Protein AF-A0ABD2NY91-F1 (afdb_monomer_lite)

Sequence (104 aa):
MCCANKPFKNYVCINCLGVYHESCMERLKNLKLLRGYKVECCEKEEIQSNLLRENQTLKNIIQNEFEEECRKLLEENCRFKEELENLKEELNLKDRKLENVEEK

Structure (mmCIF, N/CA/C/O backbone):
data_AF-A0ABD2NY91-F1
#
_entry.id   AF-A0ABD2NY91-F1
#
loop_
_atom_site.group_PDB
_atom_site.id
_atom_site.type_symbol
_atom_site.label_atom_id
_atom_site.label_alt_id
_atom_site.label_comp_id
_atom_site.label_asym_id
_atom_site.label_entity_id
_atom_site.label_seq_id
_atom_site.pdbx_PDB_ins_code
_atom_site.Cartn_x
_atom_site.Cartn_y
_atom_site.Cartn_z
_atom_site.occupancy
_atom_site.B_iso_or_equiv
_atom_site.auth_seq_id
_atom_site.auth_comp_id
_atom_site.auth_asym_id
_atom_site.auth_atom_id
_atom_site.pdbx_PDB_model_num
ATOM 1 N N . MET A 1 1 ? -22.871 -33.233 36.846 1.00 43.81 1 MET A N 1
ATOM 2 C CA . MET A 1 1 ? -22.446 -32.451 35.660 1.00 43.81 1 MET A CA 1
ATOM 3 C C . MET A 1 1 ? -23.364 -31.241 35.523 1.00 43.81 1 MET A C 1
ATOM 5 O O . MET A 1 1 ? -24.555 -31.454 35.377 1.00 43.81 1 MET A O 1
ATOM 9 N N . CYS A 1 2 ? -22.866 -30.002 35.639 1.00 42.94 2 CYS A N 1
ATOM 10 C CA . CYS A 1 2 ? -23.719 -28.790 35.677 1.00 42.94 2 CYS A CA 1
ATOM 11 C C . CYS A 1 2 ? -23.226 -27.641 34.758 1.00 42.94 2 CYS A C 1
ATOM 13 O O . CYS A 1 2 ? -23.612 -26.489 34.922 1.00 42.94 2 CYS A O 1
ATOM 15 N N . CYS A 1 3 ? -22.380 -27.918 33.760 1.00 49.41 3 CYS A N 1
ATOM 16 C CA . CYS A 1 3 ? -21.840 -26.856 32.891 1.00 49.41 3 CYS A CA 1
ATOM 17 C C . CYS A 1 3 ? -22.312 -26.911 31.428 1.00 49.41 3 CYS A C 1
ATOM 19 O O . CYS A 1 3 ? -21.942 -26.036 30.660 1.00 49.41 3 CYS A O 1
ATOM 21 N N . ALA A 1 4 ? -23.151 -27.877 31.037 1.00 47.84 4 ALA A N 1
ATOM 22 C CA . ALA A 1 4 ? -23.567 -28.045 29.637 1.00 47.84 4 ALA A CA 1
ATOM 23 C C . ALA A 1 4 ? -24.640 -27.041 29.155 1.00 47.84 4 ALA A C 1
ATOM 25 O O . ALA A 1 4 ? -24.812 -26.883 27.954 1.00 47.84 4 ALA A O 1
ATOM 26 N N . ASN A 1 5 ? -25.327 -26.338 30.069 1.00 50.44 5 ASN A N 1
ATOM 27 C CA . ASN A 1 5 ? -26.487 -25.487 29.745 1.00 50.44 5 ASN A CA 1
ATOM 28 C C . ASN A 1 5 ? -26.291 -23.991 30.056 1.00 50.44 5 ASN A C 1
ATOM 30 O O . ASN A 1 5 ? -27.272 -23.250 30.111 1.00 50.44 5 ASN A O 1
ATOM 34 N N . LYS A 1 6 ? -25.062 -23.514 30.295 1.00 54.78 6 LYS A N 1
ATOM 35 C CA . LYS A 1 6 ? -24.838 -22.070 30.468 1.00 54.78 6 LYS A CA 1
ATOM 36 C C . LYS A 1 6 ? -24.619 -21.430 29.092 1.00 54.78 6 LYS A C 1
ATOM 38 O O . LYS A 1 6 ? -23.649 -21.800 28.435 1.00 54.78 6 LYS A O 1
ATOM 43 N N . PRO A 1 7 ? -25.468 -20.488 28.639 1.00 60.09 7 PRO A N 1
ATOM 44 C CA . PRO A 1 7 ? -25.160 -19.715 27.446 1.00 60.09 7 PRO A CA 1
ATOM 45 C C . PRO A 1 7 ? -23.884 -18.918 27.722 1.00 60.09 7 PRO A C 1
ATOM 47 O O . PRO A 1 7 ? -23.861 -18.075 28.621 1.00 60.09 7 PRO A O 1
ATOM 50 N N . PHE A 1 8 ? -22.813 -19.220 26.989 1.00 68.62 8 PHE A N 1
ATOM 51 C CA . PHE A 1 8 ? -21.586 -18.434 27.037 1.00 68.62 8 PHE A CA 1
ATOM 52 C C . PHE A 1 8 ? -21.927 -16.997 26.632 1.00 68.62 8 PHE A C 1
ATOM 54 O O . PHE A 1 8 ? -22.430 -16.763 25.530 1.00 68.62 8 PHE A O 1
ATOM 61 N N . LYS A 1 9 ? -21.719 -16.033 27.534 1.00 80.00 9 LYS A N 1
ATOM 62 C CA . LYS A 1 9 ? -21.964 -14.626 27.223 1.00 80.00 9 LYS A CA 1
ATOM 63 C C . LYS A 1 9 ? -20.756 -14.078 26.477 1.00 80.00 9 LYS A C 1
ATOM 65 O O . LYS A 1 9 ? -19.642 -14.073 26.994 1.00 80.00 9 LYS A O 1
ATOM 70 N N . ASN A 1 10 ? -20.994 -13.600 25.265 1.00 86.75 10 ASN A N 1
ATOM 71 C CA . ASN A 1 10 ? -20.022 -12.819 24.518 1.00 86.75 10 ASN A CA 1
ATOM 72 C C . ASN A 1 10 ? -20.431 -11.355 24.573 1.00 86.75 10 ASN A C 1
ATOM 74 O O . ASN A 1 10 ? -21.616 -11.044 24.500 1.00 86.75 10 ASN A O 1
ATOM 78 N N . TYR A 1 11 ? -19.449 -10.474 24.678 1.00 89.00 11 TYR A N 1
ATOM 79 C CA . TYR A 1 11 ? -19.619 -9.034 24.691 1.00 89.00 11 TYR A CA 1
ATOM 80 C C . TYR A 1 11 ? -18.996 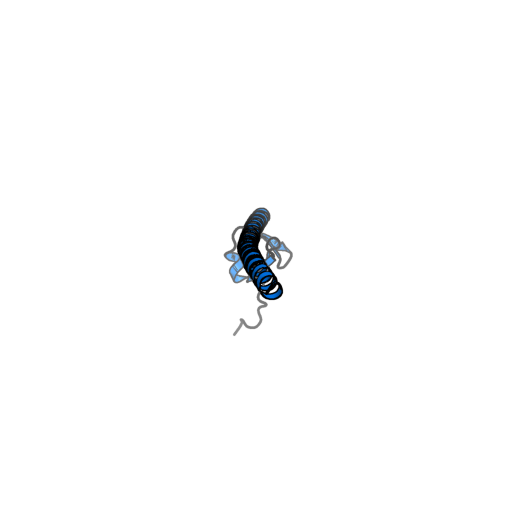-8.435 23.434 1.00 89.00 11 TYR A C 1
ATOM 82 O O . TYR A 1 11 ? -17.956 -8.899 22.977 1.00 89.00 11 TYR A O 1
ATOM 90 N N . VAL A 1 12 ? -19.617 -7.400 22.878 1.00 89.06 12 VAL A N 1
ATOM 91 C CA . VAL A 1 12 ? -19.137 -6.699 21.682 1.00 89.06 12 VAL A CA 1
ATOM 92 C C . VAL A 1 12 ? -18.754 -5.280 22.065 1.00 89.06 12 VAL A C 1
ATOM 94 O O . VAL A 1 12 ? -19.592 -4.531 22.578 1.00 89.06 12 VAL A O 1
ATOM 97 N N . CYS A 1 13 ? -17.504 -4.898 21.812 1.00 88.50 13 CYS A N 1
ATOM 98 C CA . CYS A 1 13 ? -17.085 -3.516 21.993 1.00 88.50 13 CYS A CA 1
ATOM 99 C C . CYS A 1 13 ? -17.658 -2.638 20.878 1.00 88.50 13 CYS A C 1
ATOM 101 O O . CYS A 1 13 ? -17.465 -2.927 19.702 1.00 88.50 13 CYS A O 1
ATOM 103 N N . ILE A 1 14 ? -18.336 -1.545 21.220 1.00 88.94 14 ILE A N 1
ATOM 104 C CA . ILE A 1 14 ? -18.948 -0.656 20.222 1.00 88.94 14 ILE A CA 1
ATOM 105 C C . ILE A 1 14 ? -17.926 0.176 19.441 1.00 88.94 14 ILE A C 1
ATOM 107 O O . ILE A 1 14 ? -18.240 0.625 18.344 1.00 88.94 14 ILE A O 1
ATOM 111 N N . ASN A 1 15 ? -16.723 0.373 19.989 1.00 86.06 15 ASN A N 1
ATOM 112 C CA . ASN A 1 15 ? -15.710 1.221 19.371 1.00 86.06 15 ASN A CA 1
ATOM 113 C C . ASN A 1 15 ? -14.823 0.420 18.398 1.00 86.06 15 ASN A C 1
ATOM 115 O O . ASN A 1 15 ? -14.586 0.884 17.287 1.00 86.06 15 ASN A O 1
ATOM 119 N N . CYS A 1 16 ? -14.366 -0.786 18.770 1.00 84.00 16 CYS A N 1
ATOM 120 C CA . CYS A 1 16 ? -13.509 -1.624 17.908 1.00 84.00 16 CYS A CA 1
ATOM 121 C C . CYS A 1 16 ? -14.218 -2.830 17.275 1.00 84.00 16 CYS A C 1
ATOM 123 O O . CYS A 1 16 ? -13.587 -3.569 16.528 1.00 84.00 16 CYS A O 1
ATOM 125 N N . LEU A 1 17 ? -15.492 -3.078 17.605 1.00 86.50 17 LEU A N 1
ATOM 126 C CA . LEU A 1 17 ? -16.270 -4.253 17.174 1.00 86.50 17 LEU A CA 1
ATOM 127 C C . LEU A 1 17 ? -15.680 -5.612 17.595 1.00 86.50 17 LEU A C 1
ATOM 129 O O . LEU A 1 17 ? -16.164 -6.658 17.164 1.00 86.50 17 LEU A O 1
ATOM 133 N N . GLY A 1 18 ? -14.677 -5.612 18.477 1.00 84.44 18 GLY A N 1
ATOM 134 C CA . GLY A 1 18 ? -14.095 -6.823 19.044 1.00 84.44 18 GLY A CA 1
ATOM 135 C C . GLY A 1 18 ? -15.121 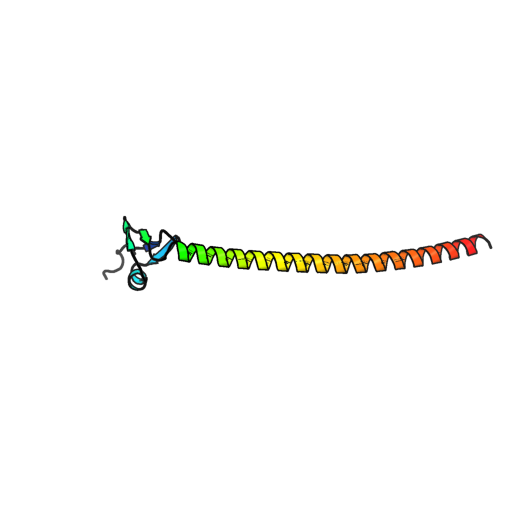-7.620 19.850 1.00 84.44 18 GLY A C 1
ATOM 136 O O . GLY A 1 18 ? -15.941 -7.045 20.573 1.00 84.44 18 GLY A O 1
ATOM 137 N N . VAL A 1 19 ? -15.056 -8.947 19.730 1.00 88.12 19 VAL A N 1
ATOM 138 C CA . VAL A 1 19 ? -15.896 -9.889 20.478 1.00 88.12 19 VAL A CA 1
ATOM 139 C C . VAL A 1 19 ? -15.076 -10.497 21.609 1.00 88.12 19 VAL A C 1
ATOM 141 O O . VAL A 1 19 ? -14.016 -11.076 21.381 1.00 88.12 19 VAL A O 1
ATOM 144 N N . TYR A 1 20 ? -15.584 -10.385 22.830 1.00 87.06 20 TYR A N 1
ATOM 145 C CA . TYR A 1 20 ? -14.904 -10.804 24.048 1.00 87.06 20 TYR A CA 1
ATOM 146 C C . TYR A 1 20 ? -15.756 -11.818 24.800 1.00 87.06 20 TYR A C 1
ATOM 148 O O . TYR A 1 20 ? -16.931 -11.580 25.074 1.00 87.06 20 TYR A O 1
ATOM 156 N N . HIS A 1 21 ? -15.160 -12.948 25.160 1.00 86.81 21 HIS A N 1
ATOM 157 C CA . HIS A 1 21 ? -15.808 -13.918 26.035 1.00 86.81 21 HIS A CA 1
ATOM 158 C C . HIS A 1 21 ? -15.945 -13.353 27.459 1.00 86.81 21 HIS A C 1
ATOM 160 O O . HIS A 1 21 ? -15.073 -12.604 27.900 1.00 86.81 21 HIS A O 1
ATOM 166 N N . GLU A 1 22 ? -16.988 -13.743 28.203 1.00 85.44 22 GLU A N 1
ATOM 167 C CA . GLU A 1 22 ? -17.233 -13.308 29.593 1.00 85.44 22 GLU A CA 1
ATOM 168 C C . GLU A 1 22 ? -15.989 -13.458 30.486 1.00 85.44 22 GLU A C 1
ATOM 170 O O . GLU A 1 22 ? -15.654 -12.546 31.235 1.00 85.44 22 GLU A O 1
ATOM 175 N N . SER A 1 23 ? -15.225 -14.545 30.326 1.00 84.31 23 SER A N 1
ATOM 176 C CA . SER A 1 23 ? -13.983 -14.777 31.086 1.00 84.31 23 SER A CA 1
ATOM 177 C C . SER A 1 23 ? -12.849 -13.792 30.774 1.00 84.31 23 SER A C 1
ATOM 179 O O . SER A 1 23 ? -11.889 -13.695 31.532 1.00 84.31 23 SER A O 1
ATOM 181 N N . CYS A 1 24 ? -12.904 -13.103 29.635 1.00 82.38 24 CYS A N 1
ATOM 182 C CA . CYS A 1 24 ? -11.912 -12.106 29.239 1.00 82.38 24 CYS A CA 1
ATOM 183 C C . CYS A 1 24 ? -12.275 -10.703 29.737 1.00 82.38 24 CYS A C 1
ATOM 185 O O . CYS A 1 24 ? -11.415 -9.826 29.729 1.00 82.38 24 CYS A O 1
ATOM 187 N N . MET A 1 25 ? -13.516 -10.491 30.185 1.00 81.69 25 MET A N 1
ATOM 188 C CA . MET A 1 25 ? -14.024 -9.168 30.552 1.00 81.69 25 MET A CA 1
ATOM 189 C C . MET A 1 25 ? -13.281 -8.567 31.743 1.00 81.69 25 MET A C 1
ATOM 191 O O . MET A 1 25 ? -12.936 -7.392 31.708 1.00 81.69 25 MET A O 1
ATOM 195 N N . GLU A 1 26 ? -12.946 -9.376 32.751 1.00 79.25 26 GLU A N 1
ATOM 196 C CA . GLU A 1 26 ? -12.188 -8.935 33.935 1.00 79.25 26 GLU A CA 1
ATOM 197 C C . GLU A 1 26 ? -10.753 -8.490 33.603 1.00 79.25 26 GLU A C 1
ATOM 199 O O . GLU A 1 26 ? -10.122 -7.778 34.381 1.00 79.25 26 GLU A O 1
ATOM 204 N N . ARG A 1 27 ? -10.229 -8.888 32.435 1.00 80.62 27 ARG A N 1
ATOM 205 C CA . ARG A 1 27 ? -8.889 -8.511 31.963 1.00 80.62 27 ARG A CA 1
ATOM 206 C C . ARG A 1 27 ? -8.882 -7.219 31.146 1.00 80.62 27 ARG A C 1
ATOM 208 O O . ARG A 1 27 ? -7.801 -6.696 30.871 1.00 80.62 27 ARG A O 1
ATOM 215 N N . LEU A 1 28 ? -10.046 -6.726 30.720 1.00 78.06 28 LEU A N 1
ATOM 216 C CA . LEU A 1 28 ? -10.149 -5.512 29.916 1.00 78.06 28 LEU A CA 1
ATOM 217 C C . LEU A 1 28 ? -10.008 -4.279 30.813 1.00 78.06 28 LEU A C 1
ATOM 219 O O . LEU A 1 28 ? -10.762 -4.089 31.766 1.00 78.06 28 LEU A O 1
ATOM 223 N N . LYS A 1 29 ? -9.039 -3.420 30.492 1.00 73.50 29 LYS A N 1
ATOM 224 C CA . LYS A 1 29 ? -8.897 -2.108 31.134 1.00 73.50 29 LYS A CA 1
ATOM 225 C C . LYS A 1 29 ? -9.968 -1.158 30.593 1.00 73.50 29 LYS A C 1
ATOM 227 O O . LYS A 1 29 ? -10.364 -1.278 29.439 1.00 73.50 29 LYS A O 1
ATOM 232 N N . ASN A 1 30 ? -10.427 -0.222 31.426 1.00 79.12 30 ASN A N 1
ATOM 233 C CA . ASN A 1 30 ? -11.419 0.803 31.062 1.00 79.12 30 ASN A CA 1
ATOM 234 C C . ASN A 1 30 ? -12.745 0.238 30.518 1.00 79.12 30 ASN A C 1
ATOM 236 O O . ASN A 1 30 ? -13.412 0.868 29.700 1.00 79.12 30 ASN A O 1
ATOM 240 N N . LEU A 1 31 ? -13.138 -0.954 30.978 1.00 84.50 31 LEU A N 1
ATOM 241 C CA . LEU A 1 31 ? -14.375 -1.598 30.564 1.00 84.50 31 LEU A CA 1
ATOM 242 C C . LEU A 1 31 ? -15.602 -0.854 31.108 1.00 84.50 31 LEU A C 1
ATOM 244 O O . LEU A 1 31 ? -15.854 -0.830 32.313 1.00 84.50 31 LEU A O 1
ATOM 248 N N . LYS A 1 32 ? -16.433 -0.347 30.202 1.00 87.44 32 LYS A N 1
ATOM 249 C CA . LYS A 1 32 ? -17.758 0.191 30.498 1.00 87.44 32 LYS A CA 1
ATOM 250 C C . LYS A 1 32 ? -18.827 -0.704 29.883 1.00 87.44 32 LYS A C 1
ATOM 252 O O . LYS A 1 32 ? -18.925 -0.847 28.665 1.00 87.44 32 LYS A O 1
ATOM 257 N N . LEU A 1 33 ? -19.643 -1.318 30.737 1.00 87.50 33 LEU A N 1
ATOM 258 C CA . LEU A 1 33 ? -20.802 -2.097 30.305 1.00 87.50 33 LEU A CA 1
ATOM 259 C C . LEU A 1 33 ? -21.892 -1.154 29.782 1.00 87.50 33 LEU A C 1
ATOM 261 O O . LEU A 1 33 ? -22.266 -0.186 30.445 1.00 87.50 33 LEU A O 1
ATOM 265 N N . LEU A 1 34 ? -22.410 -1.448 28.593 1.00 86.19 34 LEU A N 1
ATOM 266 C CA . LEU A 1 34 ? -23.565 -0.770 28.012 1.00 86.19 34 LEU A CA 1
ATOM 267 C C . LEU A 1 34 ? -24.794 -1.686 28.129 1.00 86.19 34 LEU A C 1
ATOM 269 O O . LEU A 1 34 ? -24.836 -2.618 28.930 1.00 86.19 34 LEU A O 1
ATOM 273 N N . ARG A 1 35 ? -25.844 -1.415 27.349 1.00 87.94 35 ARG A N 1
ATOM 274 C CA . ARG A 1 35 ? -27.062 -2.235 27.365 1.00 87.94 35 ARG A CA 1
ATOM 275 C C . ARG A 1 35 ? -26.826 -3.597 26.702 1.00 87.94 35 ARG A C 1
ATOM 277 O O . ARG A 1 35 ? -26.313 -3.670 25.584 1.00 87.94 35 ARG A O 1
ATOM 284 N N . GLY A 1 36 ? -27.296 -4.660 27.355 1.00 86.25 36 GLY A N 1
ATOM 285 C CA . GLY A 1 36 ? -27.195 -6.033 26.857 1.00 86.25 36 GLY A CA 1
ATOM 286 C C . GLY A 1 36 ? -25.748 -6.525 26.824 1.00 86.25 36 GLY A C 1
ATOM 287 O O . GLY A 1 36 ? -25.022 -6.393 27.801 1.00 86.25 36 GLY A O 1
ATOM 288 N N . TYR A 1 37 ? -25.333 -7.075 25.684 1.00 87.88 37 TYR A N 1
ATOM 289 C CA . TYR A 1 37 ? -23.984 -7.602 25.452 1.00 87.88 37 TYR A CA 1
ATOM 290 C C . TYR A 1 37 ? -23.016 -6.572 24.850 1.00 87.88 37 TYR A C 1
ATOM 292 O O . TYR A 1 37 ? -21.987 -6.934 24.293 1.00 87.88 37 TYR A O 1
ATOM 300 N N . LYS A 1 38 ? -23.344 -5.278 24.896 1.00 90.12 38 LYS A N 1
ATOM 301 C CA . LYS A 1 38 ? -22.500 -4.217 24.332 1.00 90.12 38 LYS A CA 1
ATOM 302 C C . LYS A 1 38 ? -21.603 -3.625 25.408 1.00 90.12 38 LYS A C 1
ATOM 304 O O . LYS A 1 38 ? -22.056 -3.414 26.531 1.00 90.12 38 LYS A O 1
ATOM 309 N N . VAL A 1 39 ? -20.362 -3.316 25.055 1.00 91.19 39 VAL A N 1
ATOM 310 C CA . VAL A 1 39 ? -19.379 -2.713 25.963 1.00 91.19 39 VAL A CA 1
ATOM 311 C C . VAL A 1 39 ? -18.566 -1.642 25.259 1.00 91.19 39 VAL A C 1
ATOM 313 O O . VAL A 1 39 ? -18.585 -1.531 24.039 1.00 91.19 39 VAL A O 1
ATOM 316 N N . GLU A 1 40 ? -17.837 -0.861 26.032 1.00 89.62 40 GLU A N 1
ATOM 317 C CA . GLU A 1 40 ? -16.798 0.041 25.562 1.00 89.62 40 GLU A CA 1
ATOM 318 C C . GLU A 1 40 ? -15.523 -0.317 26.331 1.00 89.62 40 GLU A C 1
ATOM 320 O O . GLU A 1 40 ? -15.514 -0.255 27.556 1.00 89.62 40 GLU A O 1
ATOM 325 N N . CYS A 1 41 ? -14.492 -0.804 25.638 1.00 86.12 41 CYS A N 1
ATOM 326 C CA . CYS A 1 41 ? -13.239 -1.266 26.258 1.00 86.12 41 CYS A CA 1
ATOM 327 C C . CYS A 1 41 ? -11.980 -0.661 25.619 1.00 86.12 41 CYS A C 1
ATOM 329 O O . CYS A 1 41 ? -10.868 -1.086 25.915 1.00 86.12 41 CYS A O 1
ATOM 331 N N . CYS A 1 42 ? -12.158 0.282 24.701 1.00 83.38 42 CYS A N 1
ATOM 332 C CA . CYS A 1 42 ? -11.100 1.033 24.041 1.00 83.38 42 CYS A CA 1
ATOM 333 C C . CYS A 1 42 ? -11.628 2.426 23.716 1.00 83.38 42 CYS A C 1
ATOM 335 O O . CYS A 1 42 ? -12.824 2.603 23.457 1.00 83.38 42 CYS A O 1
ATOM 337 N N . GLU A 1 43 ? -10.744 3.415 23.742 1.00 80.00 43 GLU A N 1
ATOM 338 C CA . GLU A 1 43 ? -11.115 4.793 23.451 1.00 80.00 43 GLU A CA 1
ATOM 339 C C . GLU A 1 43 ? -11.265 4.983 21.939 1.00 80.00 43 GLU A C 1
ATOM 341 O O . GLU A 1 43 ? -10.489 4.462 21.135 1.00 80.00 43 GLU A O 1
ATOM 346 N N . LYS A 1 44 ? -12.284 5.742 21.526 1.00 74.56 44 LYS A N 1
ATOM 347 C CA . LYS A 1 44 ? -12.537 6.010 20.104 1.00 74.56 44 LYS A CA 1
ATOM 348 C C . LYS A 1 44 ? -11.337 6.686 19.425 1.00 74.56 44 LYS A C 1
ATOM 350 O O . LYS A 1 44 ? -11.039 6.384 18.272 1.00 74.56 44 LYS A O 1
ATOM 355 N N . GLU A 1 45 ? -10.647 7.566 20.147 1.00 76.38 45 GLU A N 1
ATOM 356 C CA . GLU A 1 45 ? -9.443 8.264 19.682 1.00 76.38 45 GLU A CA 1
ATOM 357 C C . GLU A 1 45 ? -8.275 7.298 19.443 1.00 76.38 45 GLU A C 1
ATOM 359 O O . GLU A 1 45 ? -7.565 7.416 18.444 1.00 76.38 45 GLU A O 1
ATOM 364 N N . GLU A 1 46 ? -8.122 6.286 20.301 1.00 74.62 46 GLU A N 1
ATOM 365 C CA . GLU A 1 46 ? -7.094 5.252 20.158 1.00 74.62 46 GLU A CA 1
ATOM 366 C C . GLU A 1 46 ? -7.309 4.426 18.881 1.00 74.62 46 GLU A C 1
ATOM 368 O O . GLU A 1 46 ? -6.379 4.222 18.100 1.00 74.62 46 GLU A O 1
ATOM 373 N N . ILE A 1 47 ? -8.553 4.021 18.607 1.00 78.06 47 ILE A N 1
ATOM 374 C CA . ILE A 1 47 ? -8.901 3.299 17.372 1.00 78.06 47 ILE A CA 1
ATOM 375 C C . ILE A 1 47 ? -8.646 4.161 16.141 1.00 78.06 47 ILE A C 1
ATOM 377 O O . ILE A 1 47 ? -8.071 3.681 15.167 1.00 78.06 47 ILE A O 1
ATOM 381 N N . GLN A 1 48 ? -9.043 5.434 16.174 1.00 78.25 48 GLN A N 1
ATOM 382 C CA . GLN A 1 48 ? -8.799 6.351 15.062 1.00 78.25 48 GLN A CA 1
ATOM 383 C C . GLN A 1 48 ? -7.301 6.555 14.810 1.00 78.25 48 GLN A C 1
ATOM 385 O O . GLN A 1 48 ? -6.875 6.548 13.657 1.00 78.25 48 GLN A O 1
ATOM 390 N N . SER A 1 49 ? -6.495 6.677 15.867 1.00 79.69 49 SER A N 1
ATOM 391 C CA . SER A 1 49 ? -5.035 6.782 15.768 1.00 79.69 49 SER A CA 1
ATOM 392 C C . SER A 1 49 ? -4.400 5.531 15.157 1.00 79.69 49 SER A C 1
ATOM 394 O O . SER A 1 49 ? -3.492 5.635 14.328 1.00 79.69 49 SER A O 1
ATOM 396 N N . ASN A 1 50 ? -4.880 4.345 15.535 1.00 78.38 50 ASN A N 1
ATOM 397 C CA . ASN A 1 50 ? -4.381 3.083 14.992 1.00 78.38 50 ASN A CA 1
ATOM 398 C C . ASN A 1 50 ? -4.764 2.922 13.517 1.00 78.38 50 ASN A C 1
ATOM 400 O O . ASN A 1 50 ? -3.890 2.674 12.690 1.00 78.38 50 ASN A O 1
ATOM 404 N N . LEU A 1 51 ? -6.026 3.188 13.165 1.00 84.50 51 LEU A N 1
ATOM 405 C CA . LEU A 1 51 ? -6.489 3.167 11.774 1.00 84.50 51 LEU A CA 1
ATOM 406 C C . LEU A 1 51 ? -5.743 4.182 10.902 1.00 84.50 51 LEU A C 1
ATOM 408 O O . LEU A 1 51 ? -5.439 3.900 9.744 1.00 84.50 51 LEU A O 1
ATOM 412 N N . LEU A 1 52 ? -5.439 5.370 11.431 1.00 86.19 52 LEU A N 1
ATOM 413 C CA . LEU A 1 52 ? -4.669 6.376 10.703 1.00 86.19 52 LEU A CA 1
ATOM 414 C C . LEU A 1 52 ? -3.241 5.891 10.428 1.00 86.19 52 LEU A C 1
ATOM 416 O O . LEU A 1 52 ? -2.755 6.050 9.309 1.00 86.19 52 LEU A O 1
ATOM 420 N N . ARG A 1 53 ? -2.589 5.276 11.422 1.00 90.25 53 ARG A N 1
ATOM 421 C CA . ARG A 1 53 ? -1.248 4.696 11.268 1.00 90.25 53 ARG A CA 1
ATOM 422 C C . ARG A 1 53 ? -1.235 3.572 10.240 1.00 90.25 53 ARG A C 1
ATOM 424 O O . ARG A 1 53 ? -0.404 3.601 9.341 1.00 90.25 53 ARG A O 1
ATOM 431 N N . GLU A 1 54 ? -2.180 2.642 10.319 1.00 92.12 54 GLU A N 1
ATOM 432 C CA . GLU A 1 54 ? -2.310 1.552 9.345 1.00 92.12 54 GLU A CA 1
ATOM 433 C C . GLU A 1 54 ? -2.518 2.087 7.922 1.00 92.12 54 GLU A C 1
ATOM 435 O O . GLU A 1 54 ? -1.831 1.660 6.995 1.00 92.12 54 GLU A O 1
ATOM 440 N N . ASN A 1 55 ? -3.390 3.086 7.748 1.00 93.44 55 ASN A N 1
ATOM 441 C CA . ASN A 1 55 ? -3.595 3.734 6.450 1.00 93.44 55 ASN A CA 1
ATOM 442 C C . ASN A 1 55 ? -2.328 4.421 5.927 1.00 93.44 55 ASN A C 1
ATOM 444 O O . ASN A 1 55 ? -2.030 4.333 4.738 1.00 93.44 55 ASN A O 1
ATOM 448 N N . GLN A 1 56 ? -1.569 5.102 6.790 1.00 95.81 56 GLN A N 1
ATOM 449 C CA . GLN A 1 56 ? -0.296 5.716 6.405 1.00 95.81 56 GLN A CA 1
ATOM 450 C C . GLN A 1 56 ? 0.734 4.663 5.987 1.00 95.81 56 GLN A C 1
ATOM 452 O O . GLN A 1 56 ? 1.402 4.837 4.969 1.00 95.81 56 GLN A O 1
ATOM 457 N N . THR A 1 57 ? 0.833 3.554 6.722 1.00 96.25 57 THR A N 1
ATOM 458 C CA . THR A 1 57 ? 1.713 2.435 6.367 1.00 96.25 57 THR A CA 1
ATOM 459 C C . THR A 1 57 ? 1.335 1.844 5.014 1.00 96.25 57 THR A C 1
ATOM 461 O O . THR A 1 57 ? 2.202 1.716 4.152 1.00 96.25 57 THR A O 1
ATOM 464 N N . LEU A 1 58 ? 0.052 1.546 4.791 1.00 96.31 58 LEU A N 1
ATOM 465 C CA . LEU A 1 58 ? -0.433 1.020 3.513 1.00 96.31 58 LEU A CA 1
ATOM 466 C C . LEU A 1 58 ? -0.160 1.989 2.363 1.00 96.31 58 LEU A C 1
ATOM 468 O O . LEU A 1 58 ? 0.318 1.571 1.312 1.00 96.31 58 LEU A O 1
ATOM 472 N N . LYS A 1 59 ? -0.400 3.288 2.572 1.00 96.69 59 LYS A N 1
ATOM 473 C CA . LYS A 1 59 ? -0.107 4.317 1.571 1.00 96.69 59 LYS A CA 1
ATOM 474 C C . LYS A 1 59 ? 1.370 4.313 1.176 1.00 96.69 59 LYS A C 1
ATOM 476 O O . LYS A 1 59 ? 1.671 4.373 -0.011 1.00 96.69 59 LYS A O 1
ATOM 481 N N . ASN A 1 60 ? 2.273 4.219 2.149 1.00 97.12 60 ASN A N 1
ATOM 482 C CA . ASN A 1 60 ? 3.710 4.191 1.885 1.00 97.12 60 ASN A CA 1
ATOM 483 C C . ASN A 1 60 ? 4.131 2.920 1.137 1.00 97.12 60 ASN A C 1
ATOM 485 O O . ASN A 1 60 ? 4.950 3.005 0.230 1.00 97.12 60 ASN A O 1
ATOM 489 N N . ILE A 1 61 ? 3.564 1.760 1.485 1.00 98.00 61 ILE A N 1
ATOM 490 C CA . ILE A 1 61 ? 3.833 0.498 0.778 1.00 98.00 61 ILE A CA 1
ATOM 491 C C . ILE A 1 61 ? 3.412 0.616 -0.687 1.00 98.00 61 ILE A C 1
ATOM 493 O O . ILE A 1 61 ? 4.240 0.418 -1.568 1.00 98.00 61 ILE A O 1
ATOM 497 N N . ILE A 1 62 ? 2.165 1.026 -0.940 1.00 97.88 62 ILE A N 1
ATOM 498 C CA . ILE A 1 62 ? 1.632 1.183 -2.301 1.00 97.88 62 ILE A CA 1
ATOM 499 C C . ILE A 1 62 ? 2.480 2.171 -3.105 1.00 97.88 62 ILE A C 1
ATOM 501 O O . ILE A 1 62 ? 2.780 1.929 -4.271 1.00 97.88 62 ILE A O 1
ATOM 505 N N . GLN A 1 63 ? 2.874 3.287 -2.488 1.00 97.94 63 GLN A N 1
ATOM 506 C CA . GLN A 1 63 ? 3.695 4.284 -3.159 1.00 97.94 63 GLN A CA 1
ATOM 507 C C . GLN A 1 63 ? 5.083 3.736 -3.516 1.00 97.94 63 GLN A C 1
ATOM 509 O O . GLN A 1 63 ? 5.522 3.913 -4.649 1.00 97.94 63 GLN A O 1
ATOM 514 N N . ASN A 1 64 ? 5.742 3.029 -2.597 1.00 97.75 64 ASN A N 1
ATOM 515 C CA . ASN A 1 64 ? 7.050 2.431 -2.855 1.00 97.75 64 ASN A CA 1
ATOM 516 C C . ASN A 1 64 ? 6.984 1.355 -3.948 1.00 97.75 64 ASN A C 1
ATOM 518 O O . ASN A 1 64 ? 7.833 1.342 -4.835 1.00 97.75 64 ASN A O 1
ATOM 522 N N . GLU A 1 65 ? 5.973 0.483 -3.909 1.00 98.19 65 GLU A N 1
ATOM 523 C CA . GLU A 1 65 ? 5.764 -0.551 -4.931 1.00 98.19 65 GLU A CA 1
ATOM 524 C C . GLU A 1 65 ? 5.537 0.074 -6.312 1.00 98.19 65 GLU A C 1
ATOM 526 O O . GLU A 1 65 ? 6.136 -0.352 -7.299 1.00 98.19 65 GLU A O 1
ATOM 531 N N . PHE A 1 66 ? 4.725 1.132 -6.381 1.00 98.06 66 PHE A N 1
ATOM 532 C CA . PHE A 1 66 ? 4.488 1.862 -7.622 1.00 98.06 66 PHE A CA 1
ATOM 533 C C . PHE A 1 66 ? 5.766 2.518 -8.164 1.00 98.06 66 PHE A C 1
ATOM 535 O O . PHE A 1 66 ? 6.067 2.410 -9.352 1.00 98.06 66 PHE A O 1
ATOM 542 N N . GLU A 1 67 ? 6.541 3.182 -7.303 1.00 98.12 67 GLU A N 1
ATOM 543 C CA . GLU A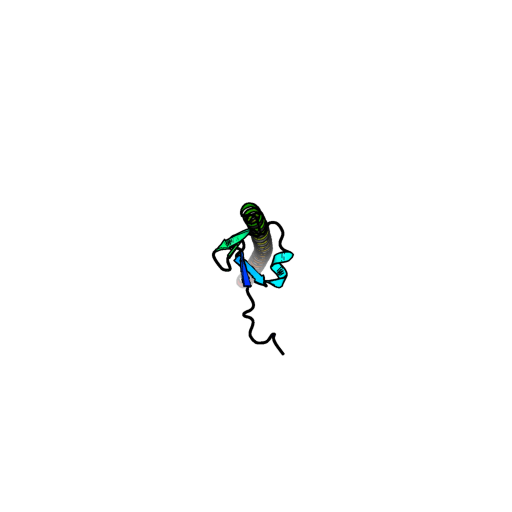 1 67 ? 7.803 3.822 -7.686 1.00 98.12 67 GLU A CA 1
ATOM 544 C C . GLU A 1 67 ? 8.856 2.802 -8.154 1.00 98.12 67 GLU A C 1
ATOM 546 O O . GLU A 1 67 ? 9.609 3.076 -9.094 1.00 98.12 67 GLU A O 1
ATOM 551 N N . GLU A 1 68 ? 8.903 1.619 -7.537 1.00 98.25 68 GLU A N 1
ATOM 552 C CA . GLU A 1 68 ? 9.775 0.523 -7.961 1.00 98.25 68 GLU A CA 1
ATOM 553 C C . GLU A 1 68 ? 9.377 -0.010 -9.344 1.00 98.25 68 GLU A C 1
ATOM 555 O O . GLU A 1 68 ? 10.238 -0.176 -10.212 1.00 98.25 68 GLU A O 1
ATOM 560 N N . GLU A 1 69 ? 8.082 -0.214 -9.584 1.00 98.31 69 GLU A N 1
ATOM 561 C CA . GLU A 1 69 ? 7.574 -0.688 -10.873 1.00 98.31 69 GLU A CA 1
ATOM 562 C C . GLU A 1 69 ? 7.839 0.326 -11.994 1.00 98.31 69 GLU A C 1
ATOM 564 O O . GLU A 1 69 ? 8.346 -0.026 -13.062 1.00 98.31 69 GLU A O 1
ATOM 569 N N . CYS A 1 70 ? 7.598 1.617 -11.737 1.00 97.94 70 CYS A N 1
ATOM 570 C CA . CYS A 1 70 ? 7.939 2.678 -12.682 1.00 97.94 70 CYS A CA 1
ATOM 571 C C . CYS A 1 70 ? 9.431 2.675 -13.031 1.00 97.94 70 CYS A C 1
ATOM 573 O O . CYS A 1 70 ? 9.785 2.862 -14.196 1.00 97.94 70 CYS A O 1
ATOM 575 N N . ARG A 1 71 ? 10.310 2.446 -12.048 1.00 98.44 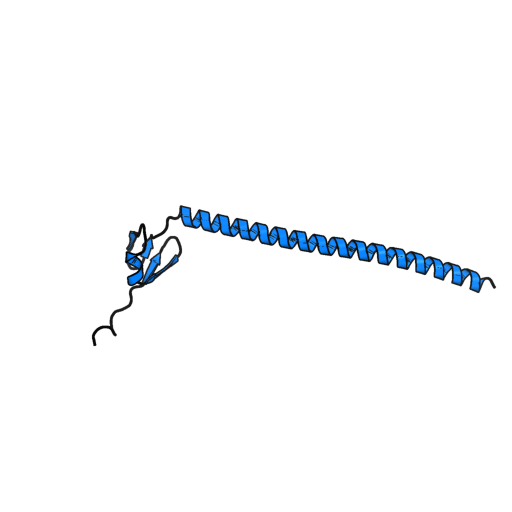71 ARG A N 1
ATOM 576 C CA . ARG A 1 71 ? 11.759 2.380 -12.274 1.00 98.44 71 ARG A CA 1
ATOM 577 C C . ARG A 1 71 ? 12.138 1.217 -13.188 1.00 98.44 71 ARG A C 1
ATOM 579 O O . ARG A 1 71 ? 12.884 1.437 -14.138 1.00 98.44 71 ARG A O 1
ATOM 586 N N . LYS A 1 72 ? 11.587 0.023 -12.954 1.00 98.31 72 LYS A N 1
ATOM 587 C CA . LYS A 1 72 ? 11.823 -1.159 -13.805 1.00 98.31 72 LYS A CA 1
ATOM 588 C C . LYS A 1 72 ? 11.392 -0.904 -15.249 1.00 98.31 72 LYS A C 1
ATOM 590 O O . LYS A 1 72 ? 12.162 -1.149 -16.174 1.00 98.31 72 LYS A O 1
ATOM 595 N N . LEU A 1 73 ? 10.206 -0.325 -15.438 1.00 98.25 73 LEU A N 1
ATOM 596 C CA . LEU A 1 73 ? 9.692 0.030 -16.764 1.00 98.25 73 LEU A CA 1
ATOM 597 C C . LEU A 1 73 ? 10.545 1.100 -17.460 1.00 98.25 73 LEU A C 1
ATOM 599 O O . LEU A 1 73 ? 10.704 1.074 -18.680 1.00 98.25 73 LEU A O 1
ATOM 603 N N . LEU A 1 74 ? 11.092 2.058 -16.711 1.00 98.06 74 LEU A N 1
ATOM 604 C CA . LEU A 1 74 ? 12.024 3.055 -17.240 1.00 98.06 74 LEU A CA 1
ATOM 605 C C . LEU A 1 74 ? 13.329 2.407 -17.715 1.00 98.06 74 LEU A C 1
ATOM 607 O O . LEU A 1 74 ? 13.778 2.697 -18.822 1.00 98.06 74 LEU A O 1
ATOM 611 N N . GLU A 1 75 ? 13.905 1.509 -16.917 1.00 97.81 75 GLU A N 1
ATOM 612 C CA . GLU A 1 75 ? 15.117 0.765 -17.276 1.00 97.81 75 GLU A CA 1
ATOM 613 C C . GLU A 1 75 ? 14.900 -0.114 -18.516 1.00 97.81 75 GLU A C 1
ATOM 615 O O . GLU A 1 75 ? 15.721 -0.104 -19.434 1.00 97.81 75 GLU A O 1
ATOM 620 N N . GLU A 1 76 ? 13.769 -0.819 -18.596 1.00 98.25 76 GLU A N 1
ATOM 621 C CA . GLU A 1 76 ? 13.381 -1.593 -19.781 1.00 98.25 76 GLU A CA 1
ATOM 622 C C . GLU A 1 76 ? 13.230 -0.722 -21.024 1.00 98.25 76 GLU A C 1
ATOM 624 O O . GLU A 1 76 ? 13.784 -1.047 -22.074 1.00 98.25 76 GLU A O 1
ATOM 629 N N . ASN A 1 77 ? 12.544 0.416 -20.909 1.00 97.75 77 ASN A N 1
ATOM 630 C CA . ASN A 1 77 ? 12.401 1.350 -22.022 1.00 97.75 77 ASN A CA 1
ATOM 631 C C . ASN A 1 77 ? 13.750 1.893 -22.508 1.00 97.75 77 ASN A C 1
ATOM 633 O O . ASN A 1 77 ? 13.916 2.109 -23.708 1.00 97.75 77 ASN A O 1
ATOM 637 N N . CYS A 1 78 ? 14.710 2.126 -21.610 1.00 97.81 78 CYS A N 1
ATOM 638 C CA . CYS A 1 78 ? 16.060 2.523 -22.004 1.00 97.81 78 CYS A CA 1
ATOM 639 C C . CYS A 1 78 ? 16.760 1.409 -22.791 1.00 97.81 78 CYS A C 1
ATOM 641 O O . CYS A 1 78 ? 17.256 1.679 -23.882 1.00 97.81 78 CYS A O 1
ATOM 643 N N . ARG A 1 79 ? 16.709 0.160 -22.307 1.00 98.00 79 ARG A N 1
ATOM 644 C CA . ARG A 1 79 ? 17.281 -0.992 -23.027 1.00 98.00 79 ARG A CA 1
ATOM 645 C C . ARG A 1 79 ? 16.673 -1.159 -24.418 1.00 98.00 79 ARG A C 1
ATOM 647 O O . ARG A 1 79 ? 17.404 -1.261 -25.397 1.00 98.00 79 ARG A O 1
ATOM 654 N N . PHE A 1 80 ? 15.346 -1.096 -24.528 1.00 98.00 80 PHE A N 1
ATOM 655 C CA . PHE A 1 80 ? 14.674 -1.207 -25.825 1.00 98.00 80 PHE A CA 1
ATOM 656 C C . PHE A 1 80 ? 15.046 -0.076 -26.787 1.00 98.00 80 PHE A C 1
ATOM 658 O O . PHE A 1 80 ? 15.134 -0.303 -27.991 1.00 98.00 80 PHE A O 1
ATOM 665 N N . LYS A 1 81 ? 15.283 1.142 -26.286 1.00 97.94 81 LYS A N 1
ATOM 666 C CA . LYS A 1 81 ? 15.754 2.252 -27.128 1.00 97.94 81 LYS A CA 1
ATOM 667 C C . LYS A 1 81 ? 17.160 2.007 -27.667 1.00 97.94 81 LYS A C 1
ATOM 669 O O . LYS A 1 81 ? 17.392 2.285 -28.839 1.00 97.94 81 LYS A O 1
ATOM 674 N N . GLU A 1 82 ? 18.067 1.496 -26.841 1.00 97.50 82 GLU A N 1
ATOM 675 C CA . GLU A 1 82 ? 19.431 1.156 -27.264 1.00 97.50 82 GLU A CA 1
ATOM 676 C C . GLU A 1 82 ? 19.425 0.035 -28.311 1.00 97.50 82 GLU A C 1
ATOM 678 O O . GLU A 1 82 ? 20.055 0.163 -29.359 1.00 97.50 82 GLU A O 1
ATOM 683 N N . GLU A 1 83 ? 18.651 -1.029 -28.081 1.00 98.00 83 GLU A N 1
ATOM 684 C CA . GLU A 1 83 ? 18.477 -2.119 -29.048 1.00 98.00 83 GLU A CA 1
ATOM 685 C C . GLU A 1 83 ? 17.904 -1.624 -30.381 1.00 98.00 83 GLU A C 1
ATOM 687 O O . GLU A 1 83 ? 18.395 -2.000 -31.447 1.00 98.00 83 GLU A O 1
ATOM 692 N N . LEU A 1 84 ? 16.894 -0.749 -30.335 1.00 97.69 84 LEU A N 1
ATOM 693 C CA . LEU A 1 84 ? 16.302 -0.167 -31.536 1.00 97.69 84 LEU A CA 1
ATOM 694 C C . LEU A 1 84 ? 17.334 0.637 -32.336 1.00 97.69 84 LEU A C 1
ATOM 696 O O . LEU A 1 84 ? 17.338 0.568 -33.564 1.00 97.69 84 LEU A O 1
ATOM 700 N N . GLU A 1 85 ? 18.192 1.402 -31.664 1.00 97.56 85 GLU A N 1
ATOM 701 C CA . GLU A 1 85 ? 19.203 2.212 -32.339 1.00 97.56 85 GLU A CA 1
ATOM 702 C C . GLU A 1 85 ? 20.279 1.333 -32.991 1.00 97.56 85 GLU A C 1
ATOM 704 O O . GLU A 1 85 ? 20.572 1.510 -34.174 1.00 97.56 85 GLU A O 1
ATOM 709 N N . ASN A 1 86 ? 20.748 0.296 -32.291 1.00 97.19 86 ASN A N 1
ATOM 710 C CA . ASN A 1 86 ? 21.678 -0.688 -32.852 1.00 97.19 86 ASN A CA 1
ATOM 711 C C . ASN A 1 86 ? 21.095 -1.381 -34.097 1.00 97.19 86 ASN A C 1
ATOM 713 O O . ASN A 1 86 ? 21.766 -1.507 -35.122 1.00 97.19 86 ASN A O 1
ATOM 717 N N . LEU A 1 87 ? 19.821 -1.788 -34.051 1.00 97.38 87 LEU A N 1
ATOM 718 C CA . LEU A 1 87 ? 19.153 -2.423 -35.192 1.00 97.38 87 LEU A CA 1
ATOM 719 C C . LEU A 1 87 ? 19.014 -1.482 -36.394 1.00 97.38 87 LEU A C 1
ATOM 721 O O . LEU A 1 87 ? 19.150 -1.926 -37.537 1.00 97.38 87 LEU A O 1
ATOM 725 N N . LYS A 1 88 ? 18.766 -0.185 -36.168 1.00 97.19 88 LYS A N 1
ATOM 726 C CA . LYS A 1 88 ? 18.750 0.810 -37.252 1.00 97.19 88 LYS A CA 1
ATOM 727 C C . LYS A 1 88 ? 20.124 0.958 -37.894 1.00 97.19 88 LYS A C 1
ATOM 729 O O . LYS A 1 88 ? 20.212 1.046 -39.117 1.00 97.19 88 LYS A O 1
ATOM 734 N N . GLU A 1 89 ? 21.190 0.986 -37.097 1.00 96.38 89 GLU A N 1
ATOM 735 C CA . GLU A 1 89 ? 22.559 1.050 -37.616 1.00 96.38 89 GLU A CA 1
ATOM 736 C C . GLU A 1 89 ? 22.899 -0.185 -38.459 1.00 96.38 89 GLU A C 1
ATOM 738 O O . GLU A 1 89 ? 23.419 -0.054 -39.571 1.00 96.38 89 GLU A O 1
ATOM 743 N N . GLU A 1 90 ? 22.542 -1.381 -37.983 1.00 96.31 90 GLU A N 1
ATOM 744 C CA . GLU A 1 90 ? 22.720 -2.626 -38.733 1.00 96.31 90 GLU A CA 1
ATOM 745 C C . GLU A 1 90 ? 21.941 -2.643 -40.052 1.00 96.31 90 GLU A C 1
ATOM 747 O O . GLU A 1 90 ? 22.469 -3.103 -41.070 1.00 96.31 90 GLU A O 1
ATOM 752 N N . LEU A 1 91 ? 20.699 -2.149 -40.050 1.00 95.50 91 LEU A N 1
ATOM 753 C CA . LEU A 1 91 ? 19.876 -2.051 -41.253 1.00 95.50 91 LEU A CA 1
ATOM 754 C C . LEU A 1 91 ? 20.516 -1.102 -42.273 1.00 95.50 91 LEU A C 1
ATOM 756 O O . LEU A 1 91 ? 20.767 -1.512 -43.403 1.00 95.50 91 LEU A O 1
ATOM 760 N N . ASN A 1 92 ? 20.911 0.099 -41.842 1.00 94.44 92 ASN A N 1
ATOM 761 C CA . ASN A 1 92 ? 21.597 1.075 -42.695 1.00 94.44 92 ASN A CA 1
ATOM 762 C C . ASN A 1 92 ? 22.888 0.507 -43.314 1.00 94.44 92 ASN A C 1
ATOM 764 O O . ASN A 1 92 ? 23.221 0.785 -44.467 1.00 94.44 92 ASN A O 1
ATOM 768 N N . LEU A 1 9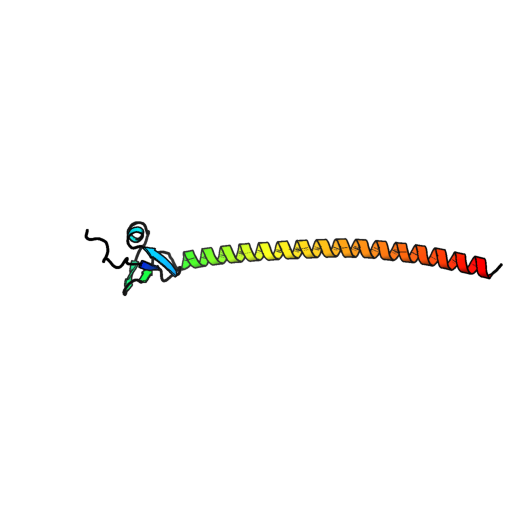3 ? 23.642 -0.295 -42.554 1.00 93.69 93 LEU A N 1
ATOM 769 C CA . LEU A 1 93 ? 24.842 -0.976 -43.049 1.00 93.69 93 LEU A CA 1
ATOM 770 C C . LEU A 1 93 ? 24.519 -2.044 -44.101 1.00 93.69 93 LEU A C 1
ATOM 772 O O . LEU A 1 93 ? 25.312 -2.238 -45.026 1.00 93.69 93 LEU A O 1
ATOM 776 N N . LYS A 1 94 ? 23.401 -2.762 -43.956 1.00 92.56 94 LYS A N 1
ATOM 777 C CA . LYS A 1 94 ? 22.950 -3.759 -44.936 1.00 92.56 94 LYS A CA 1
ATOM 778 C C . LYS A 1 94 ? 22.442 -3.097 -46.211 1.00 92.56 94 LYS A C 1
ATOM 780 O O . LYS A 1 94 ? 22.860 -3.532 -47.280 1.00 92.56 94 LYS A O 1
ATOM 785 N N . ASP A 1 95 ? 21.654 -2.033 -46.101 1.00 92.69 95 ASP A N 1
ATOM 786 C CA . ASP A 1 95 ? 21.124 -1.297 -47.254 1.00 92.69 95 ASP A CA 1
ATOM 787 C C . ASP A 1 95 ? 22.265 -0.761 -48.130 1.00 92.69 95 ASP A C 1
ATOM 789 O O . ASP A 1 95 ? 22.327 -1.055 -49.322 1.00 92.69 95 ASP A O 1
ATOM 793 N N . ARG A 1 96 ? 23.281 -0.134 -47.519 1.00 88.56 96 ARG A N 1
ATOM 794 C CA . ARG A 1 96 ? 24.496 0.300 -48.237 1.00 88.56 96 ARG A CA 1
ATOM 795 C C . ARG A 1 96 ? 25.233 -0.849 -48.924 1.00 88.56 96 ARG A C 1
ATOM 797 O O . ARG A 1 96 ? 25.841 -0.659 -49.973 1.00 88.56 96 ARG A O 1
ATOM 804 N N . LYS A 1 97 ? 25.270 -2.041 -48.323 1.00 88.50 97 LYS A N 1
ATOM 805 C CA . LYS A 1 97 ? 25.924 -3.209 -48.941 1.00 88.50 97 LYS A CA 1
ATOM 806 C C . LYS A 1 97 ? 25.132 -3.732 -50.138 1.00 88.50 97 LYS A C 1
ATOM 808 O O . LYS A 1 97 ? 25.763 -4.185 -51.084 1.00 88.50 97 LYS A O 1
ATOM 813 N N . LEU A 1 98 ? 23.802 -3.674 -50.088 1.00 84.19 98 LEU A N 1
ATOM 814 C CA . LEU A 1 98 ? 22.919 -4.040 -51.196 1.00 84.19 98 LEU A CA 1
ATOM 815 C C . LEU A 1 98 ? 23.090 -3.090 -52.386 1.00 84.19 98 LEU A C 1
ATOM 817 O O . LEU A 1 98 ? 23.346 -3.571 -53.486 1.00 84.19 98 LEU A O 1
ATOM 821 N N . GLU A 1 99 ? 23.084 -1.774 -52.155 1.00 80.81 99 GLU A N 1
ATOM 822 C CA . GLU A 1 99 ? 23.317 -0.765 -53.206 1.00 80.81 99 GLU A CA 1
ATOM 823 C C . GLU A 1 99 ? 24.641 -1.017 -53.957 1.00 80.81 99 GLU A C 1
ATOM 825 O O . GLU A 1 99 ? 24.684 -1.054 -55.183 1.00 80.81 99 GLU A O 1
ATOM 830 N N . ASN A 1 100 ? 25.722 -1.318 -53.228 1.00 73.38 100 ASN A N 1
ATOM 831 C CA . ASN A 1 100 ? 27.036 -1.612 -53.818 1.00 73.38 100 ASN A CA 1
ATOM 832 C C . ASN A 1 100 ? 27.108 -2.935 -54.612 1.00 73.38 100 ASN A C 1
ATOM 834 O O . ASN A 1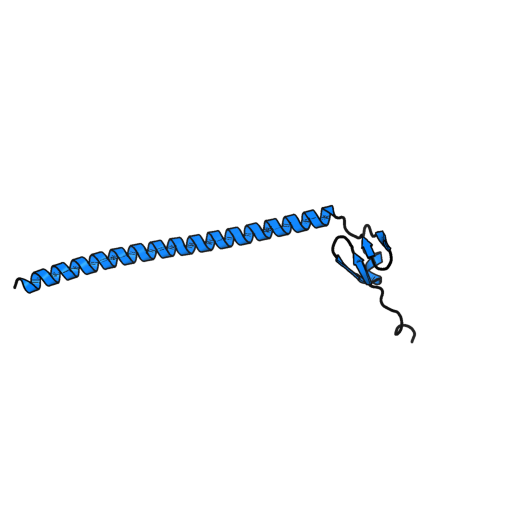 100 ? 28.089 -3.169 -55.326 1.00 73.38 100 ASN A O 1
ATOM 838 N N . VAL A 1 101 ? 26.144 -3.842 -54.429 1.00 75.50 101 VAL A N 1
ATOM 839 C CA . VAL A 1 101 ? 26.049 -5.107 -55.176 1.00 75.50 101 VAL A CA 1
ATOM 840 C C . VAL A 1 101 ? 25.201 -4.931 -56.433 1.00 75.50 101 VAL A C 1
ATOM 842 O O . VAL A 1 101 ? 25.518 -5.549 -57.441 1.00 75.50 101 VAL A O 1
ATOM 845 N N . GLU A 1 102 ? 24.173 -4.081 -56.401 1.00 70.75 102 GLU A N 1
ATOM 846 C CA . GLU A 1 102 ? 23.320 -3.792 -57.563 1.00 70.75 102 GLU A CA 1
ATOM 847 C C . GLU A 1 102 ? 24.011 -2.908 -58.621 1.00 70.75 102 GLU A C 1
ATOM 849 O O . GLU A 1 102 ? 23.640 -2.952 -59.792 1.00 70.75 102 GLU A O 1
ATOM 854 N N . GLU A 1 103 ? 25.045 -2.147 -58.245 1.00 64.31 103 GLU A N 1
ATOM 855 C CA . GLU A 1 103 ? 25.849 -1.322 -59.167 1.00 64.31 103 GLU A CA 1
ATOM 856 C C . GLU A 1 103 ? 26.976 -2.086 -59.911 1.00 64.31 103 GLU A C 1
ATOM 858 O O . GLU A 1 103 ? 27.705 -1.478 -60.702 1.00 64.31 103 GLU A O 1
ATOM 863 N N . LYS A 1 104 ? 27.146 -3.398 -59.681 1.00 53.00 104 LYS A N 1
ATOM 864 C CA . LYS A 1 104 ? 28.170 -4.254 -60.321 1.00 53.00 104 LYS A CA 1
ATOM 865 C C . LYS A 1 104 ? 27.578 -5.279 -61.279 1.00 53.00 104 LYS A C 1
ATOM 867 O O . LYS A 1 104 ? 28.238 -5.515 -62.317 1.00 53.00 104 LYS A O 1
#

Secondary structure (DSSP, 8-state):
---TT--PPEEEETTT--EEEHHHHTT-TT-EE-STTEEE-S-HHHHHHHHHHHHHHHHHHHHHHHHHHHHHHHHHHHHHHHHHHHHHHHHHHHHHHHHHHHT-

Radius of gyration: 34.38 Å; chains: 1; bounding box: 55×41×96 Å

Foldseek 3Di:
DPPPPDDFQWAAEPQPRDIHTPVCQVVQPPWDDDPDRYIHRDDNVVVVVVVVVVVVVVVVVVVVVVVVVVVVVVVVVVVVVVVVVVVVVVVVVVVVVVVVVVVD

pLDDT: mean 86.02, std 13.17, range [42.94, 98.44]

Organism: NCBI:txid559131